Protein AF-A0A3A4VMF9-F1 (afdb_monomer)

Solvent-accessible surface area (backbone atoms only — not comparable to full-atom values): 8972 Å² total; per-residue (Å²): 130,86,68,52,71,72,56,53,55,52,49,49,56,29,52,46,47,30,47,54,26,40,49,52,53,24,45,44,24,46,32,52,63,66,31,69,65,57,22,49,53,34,52,49,52,45,46,60,68,70,74,70,63,97,66,63,66,72,80,64,53,82,77,72,85,88,84,86,91,86,62,53,89,70,52,74,71,56,27,55,55,48,44,55,50,48,53,54,30,51,50,48,22,40,52,25,29,51,52,52,25,59,52,24,71,38,80,78,32,71,88,45,64,36,64,55,33,50,50,52,39,55,52,46,59,53,52,52,52,53,52,47,50,56,57,72,46,84,81,73,74,77,78,74,80,78,78,81,79,79,80,83,76,130

Sequence (154 aa):
MDIPAKLLRIIDANLNRTGEGLRFLEEIARLGLDDADLTRKLKNLRHELLTGGGFSDRDLVAARDAGSDVGAEIEEETARELSGAVVANARRVQQSLRVLEELSKLPELSGWDATKFKRARFALYTIEKEILSGLTSPHHGHPAKKSLKIKSTG

Mean predicted aligned error: 9.93 Å

Foldseek 3Di:
DDDDPVLVVLLLVLLVLLLVLLVLLLCCCCAAQVPPVLNVLSVVLNCCSNVVQPDDCVVNVVPDDDDDDDHDYADLVNLVVVLVVLVVSLVSNLVSLVVVLVSCPDPNNVVDDSVSSVVSSVSSVVSSVVSNCSSNDDDPPDPDPDDPPDDDDD

Nearest PDB structures (foldseek):
  3hiu-assembly1_A  TM=5.791E-01  e=1.198E+00  Xanthomonas campestris pv. campestris
  6j4m-assembly1_H  TM=4.748E-01  e=2.528E+00  Glycine max

Structure (mmCIF, N/CA/C/O backbone):
data_AF-A0A3A4VMF9-F1
#
_entry.id   AF-A0A3A4VMF9-F1
#
loop_
_atom_site.group_PDB
_atom_site.id
_atom_site.type_symbol
_atom_site.label_atom_id
_atom_site.label_alt_id
_atom_site.label_comp_id
_atom_site.label_asym_id
_atom_site.label_entity_id
_atom_site.label_seq_id
_atom_site.pdbx_PDB_ins_code
_atom_site.Cartn_x
_atom_site.Cartn_y
_atom_site.Cartn_z
_atom_site.occupancy
_atom_site.B_iso_or_equiv
_atom_site.auth_seq_id
_atom_site.auth_comp_id
_atom_site.auth_asym_id
_atom_site.auth_atom_id
_atom_site.pdbx_PDB_model_num
ATOM 1 N N . MET A 1 1 ? 13.266 -2.120 -26.612 1.00 57.72 1 MET A N 1
ATOM 2 C CA . MET A 1 1 ? 14.106 -3.017 -25.795 1.00 57.72 1 MET A CA 1
ATOM 3 C C . MET A 1 1 ? 13.140 -3.983 -25.146 1.00 57.72 1 MET A C 1
ATOM 5 O O . MET A 1 1 ? 12.218 -3.505 -24.497 1.00 57.72 1 MET A O 1
ATOM 9 N N . ASP A 1 2 ? 13.272 -5.281 -25.400 1.00 78.44 2 ASP A N 1
ATOM 10 C CA . ASP A 1 2 ? 12.337 -6.261 -24.844 1.00 78.44 2 ASP A CA 1
ATOM 11 C C . ASP A 1 2 ? 12.694 -6.543 -23.385 1.00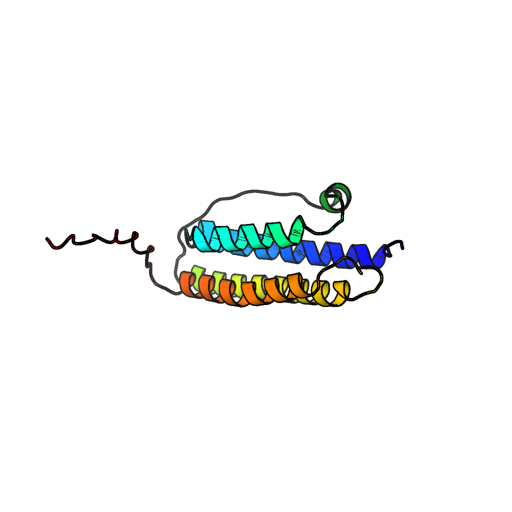 78.44 2 ASP A C 1
ATOM 13 O O . ASP A 1 2 ? 13.853 -6.792 -23.052 1.00 78.44 2 ASP A O 1
ATOM 17 N N . ILE A 1 3 ? 11.697 -6.482 -22.503 1.00 81.12 3 ILE A N 1
ATOM 18 C CA . ILE A 1 3 ? 11.881 -6.756 -21.078 1.00 81.12 3 ILE A CA 1
ATOM 19 C C . ILE A 1 3 ? 12.067 -8.274 -20.909 1.00 81.12 3 ILE A C 1
ATOM 21 O O . ILE A 1 3 ? 11.201 -9.040 -21.339 1.00 81.12 3 ILE A O 1
ATOM 25 N N . PRO A 1 4 ? 13.153 -8.753 -20.271 1.00 87.31 4 PRO A N 1
ATOM 26 C CA . PRO A 1 4 ? 13.394 -10.185 -20.128 1.00 87.31 4 PRO A CA 1
ATOM 27 C C . PRO A 1 4 ? 12.253 -10.909 -19.398 1.00 87.31 4 PRO A C 1
ATOM 29 O O . PRO A 1 4 ? 11.797 -10.463 -18.345 1.00 87.31 4 PRO A O 1
ATOM 32 N N . ALA A 1 5 ? 11.861 -12.097 -19.868 1.00 83.12 5 ALA A N 1
ATOM 33 C CA . ALA A 1 5 ? 10.768 -12.877 -19.268 1.00 83.12 5 ALA A CA 1
ATOM 34 C C . ALA A 1 5 ? 10.960 -13.165 -17.763 1.00 83.12 5 ALA A C 1
ATOM 36 O O . ALA A 1 5 ? 10.002 -13.186 -16.993 1.00 83.12 5 ALA A O 1
ATOM 37 N N . LYS A 1 6 ? 12.209 -13.350 -17.311 1.00 84.94 6 LYS A N 1
ATOM 38 C CA . LYS A 1 6 ? 12.523 -13.513 -15.879 1.00 84.94 6 LYS A CA 1
ATOM 39 C C . LYS A 1 6 ? 12.207 -12.250 -15.072 1.00 84.94 6 LYS A C 1
ATOM 41 O O . LYS A 1 6 ? 11.716 -12.370 -13.955 1.00 84.94 6 LYS A O 1
ATOM 46 N N . LEU A 1 7 ? 12.457 -11.068 -15.635 1.00 87.38 7 LEU A N 1
ATOM 47 C CA . LEU A 1 7 ? 12.152 -9.787 -15.002 1.00 87.38 7 LEU A CA 1
ATOM 48 C C . LEU A 1 7 ? 10.634 -9.566 -14.932 1.00 87.38 7 LEU A C 1
ATOM 50 O O . LEU A 1 7 ? 10.126 -9.236 -13.864 1.00 87.38 7 LEU A O 1
ATOM 54 N N . LEU A 1 8 ? 9.901 -9.873 -16.010 1.00 85.00 8 LEU A N 1
ATOM 55 C CA . LEU A 1 8 ? 8.431 -9.827 -16.028 1.00 85.00 8 LEU A CA 1
ATOM 56 C C . LEU A 1 8 ? 7.801 -10.704 -14.937 1.00 85.00 8 LEU A C 1
ATOM 58 O O . LEU A 1 8 ? 6.902 -10.255 -14.234 1.00 85.00 8 LEU A O 1
ATOM 62 N N . ARG A 1 9 ? 8.324 -11.918 -14.714 1.00 79.38 9 ARG A N 1
ATOM 63 C CA . ARG A 1 9 ? 7.846 -12.809 -13.637 1.00 79.38 9 ARG A CA 1
ATOM 64 C C . ARG A 1 9 ? 8.059 -12.234 -12.235 1.00 79.38 9 ARG A C 1
ATOM 66 O O . ARG A 1 9 ? 7.231 -12.454 -11.355 1.00 79.38 9 ARG A O 1
ATOM 73 N N . ILE A 1 10 ? 9.163 -11.520 -12.006 1.00 85.00 10 ILE A N 1
ATOM 74 C CA . ILE A 1 10 ? 9.414 -10.862 -10.715 1.00 85.00 10 ILE A CA 1
ATOM 75 C C . ILE A 1 10 ? 8.451 -9.683 -10.541 1.00 85.00 10 ILE A C 1
ATOM 77 O O . ILE A 1 10 ? 7.888 -9.514 -9.458 1.00 85.00 10 ILE A O 1
ATOM 81 N N . ILE A 1 11 ? 8.234 -8.888 -11.592 1.00 88.56 11 ILE A N 1
ATOM 82 C CA . ILE A 1 11 ? 7.287 -7.766 -11.571 1.00 88.56 11 ILE A CA 1
ATOM 83 C C . ILE A 1 11 ? 5.877 -8.271 -11.261 1.00 88.56 11 ILE A C 1
ATOM 85 O O . ILE A 1 11 ? 5.264 -7.775 -10.320 1.00 88.56 11 ILE A O 1
ATOM 89 N N . ASP A 1 12 ? 5.399 -9.293 -11.974 1.00 83.75 12 ASP A N 1
ATOM 90 C CA . ASP A 1 12 ? 4.063 -9.859 -11.767 1.00 83.75 12 ASP A CA 1
ATOM 91 C C . ASP A 1 12 ? 3.868 -10.381 -10.333 1.00 83.75 12 ASP A C 1
ATOM 93 O O . ASP A 1 12 ? 2.922 -9.982 -9.654 1.00 83.75 12 ASP A O 1
ATOM 97 N N . ALA A 1 13 ? 4.810 -11.176 -9.810 1.00 82.69 13 ALA A N 1
ATOM 98 C CA . ALA A 1 13 ? 4.748 -11.657 -8.426 1.00 82.69 13 ALA A CA 1
ATOM 99 C C . ALA A 1 13 ? 4.743 -10.497 -7.404 1.00 82.69 13 ALA A C 1
ATOM 101 O O . ALA A 1 13 ? 4.012 -10.527 -6.412 1.00 82.69 13 ALA A O 1
ATOM 102 N N . ASN A 1 14 ? 5.551 -9.468 -7.684 1.00 90.94 14 ASN A N 1
ATOM 103 C CA . ASN A 1 14 ? 5.564 -8.122 -7.097 1.00 90.94 14 ASN A CA 1
ATOM 104 C C . ASN A 1 14 ? 4.172 -7.483 -6.964 1.00 90.94 14 ASN A C 1
ATOM 106 O O . ASN A 1 14 ? 3.694 -7.127 -5.878 1.00 90.94 14 ASN A O 1
ATOM 110 N N . LEU A 1 15 ? 3.532 -7.314 -8.115 1.00 89.12 15 LEU A N 1
ATOM 111 C CA . LEU A 1 15 ? 2.232 -6.675 -8.244 1.00 89.12 15 LEU A CA 1
ATOM 112 C C . LEU A 1 15 ? 1.130 -7.535 -7.620 1.00 89.12 15 LEU A C 1
ATOM 114 O O . LEU A 1 15 ? 0.235 -6.973 -6.992 1.00 89.12 15 LEU A O 1
ATOM 118 N N . ASN A 1 16 ? 1.225 -8.872 -7.690 1.00 85.56 16 ASN A N 1
ATOM 119 C CA . ASN A 1 16 ? 0.268 -9.761 -7.027 1.00 85.56 16 ASN A CA 1
ATOM 120 C C . ASN A 1 16 ? 0.211 -9.526 -5.530 1.00 85.56 16 ASN A C 1
ATOM 122 O O . ASN A 1 16 ? -0.828 -9.178 -4.983 1.00 85.56 16 ASN A O 1
ATOM 126 N N . ARG A 1 17 ? 1.363 -9.682 -4.874 1.00 86.88 17 ARG A N 1
ATOM 127 C CA . ARG A 1 17 ? 1.471 -9.590 -3.417 1.00 86.88 17 ARG A CA 1
ATOM 128 C C . ARG A 1 17 ? 1.045 -8.213 -2.924 1.00 86.88 17 ARG A C 1
ATOM 130 O O . ARG A 1 17 ? 0.432 -8.092 -1.867 1.00 86.88 17 ARG A O 1
ATOM 137 N N . THR A 1 18 ? 1.351 -7.183 -3.715 1.00 90.31 18 THR A N 1
ATOM 138 C CA . THR A 1 18 ? 0.877 -5.815 -3.490 1.00 90.31 18 THR A CA 1
ATOM 139 C C . THR A 1 18 ? -0.651 -5.753 -3.550 1.00 90.31 18 THR A C 1
ATOM 141 O O . THR A 1 18 ? -1.274 -5.248 -2.621 1.00 90.31 18 THR A O 1
ATOM 144 N N . GLY A 1 19 ? -1.260 -6.295 -4.606 1.00 87.31 19 GLY A N 1
ATOM 145 C CA . GLY A 1 19 ? -2.710 -6.315 -4.791 1.00 87.31 19 GLY A CA 1
ATOM 146 C C . GLY A 1 19 ? -3.457 -7.101 -3.714 1.00 87.31 19 GLY A C 1
ATOM 147 O O . GLY A 1 19 ? -4.389 -6.562 -3.123 1.00 87.31 19 GLY A O 1
ATOM 148 N N . GLU A 1 20 ? -3.026 -8.328 -3.423 1.00 87.06 20 GLU A N 1
ATOM 149 C CA . GLU A 1 20 ? -3.619 -9.200 -2.399 1.00 87.06 20 GLU A CA 1
ATOM 150 C C . GLU A 1 20 ? -3.539 -8.568 -1.007 1.00 87.06 20 GLU A C 1
ATOM 152 O O . GLU A 1 20 ? -4.544 -8.477 -0.303 1.00 87.06 20 GLU A O 1
ATOM 157 N N . GLY A 1 21 ? -2.364 -8.060 -0.620 1.00 89.00 21 GLY A N 1
ATOM 158 C CA . GLY A 1 21 ? -2.198 -7.435 0.687 1.00 89.00 21 GLY A CA 1
ATOM 159 C C . GLY A 1 21 ? -2.998 -6.137 0.825 1.00 89.00 21 GLY A C 1
ATOM 160 O O . GLY A 1 21 ? -3.620 -5.918 1.862 1.00 89.00 21 GLY A O 1
ATOM 161 N N . LEU A 1 22 ? -3.060 -5.299 -0.219 1.00 92.62 22 LEU A N 1
ATOM 162 C CA . LEU A 1 22 ? -3.914 -4.104 -0.209 1.00 92.62 22 LEU A CA 1
ATOM 163 C C . LEU A 1 22 ? -5.402 -4.459 -0.188 1.00 92.62 22 LEU A C 1
ATOM 165 O O . LEU A 1 22 ? -6.168 -3.772 0.481 1.00 92.62 22 LEU A O 1
ATOM 169 N N . ARG A 1 23 ? -5.819 -5.524 -0.886 1.00 90.19 23 ARG A N 1
ATOM 170 C CA . ARG A 1 23 ? -7.201 -6.018 -0.840 1.00 90.19 23 ARG A CA 1
ATOM 171 C C . ARG A 1 23 ? -7.562 -6.481 0.566 1.00 90.19 23 ARG A C 1
ATOM 173 O O . ARG A 1 23 ? -8.598 -6.065 1.058 1.00 90.19 23 ARG A O 1
ATOM 180 N N . PHE A 1 24 ? -6.702 -7.251 1.230 1.00 91.56 24 PHE A N 1
ATOM 181 C CA . PHE A 1 24 ? -6.924 -7.652 2.621 1.00 91.56 24 PHE A CA 1
ATOM 182 C C . PHE A 1 24 ? -7.120 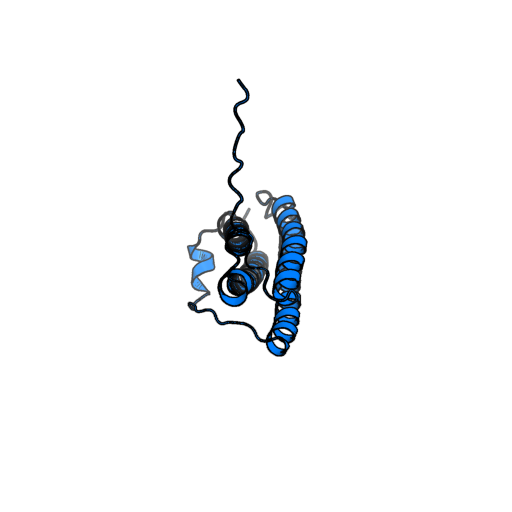-6.438 3.540 1.00 91.56 24 PHE A C 1
ATOM 184 O O . PHE A 1 24 ? -8.100 -6.372 4.274 1.00 91.56 24 PHE A O 1
ATOM 191 N N . LEU A 1 25 ? -6.220 -5.450 3.471 1.00 93.25 25 LEU A N 1
ATOM 192 C CA . LEU A 1 25 ? -6.322 -4.240 4.295 1.00 93.25 25 LEU A CA 1
ATOM 193 C C . LEU A 1 25 ? -7.598 -3.440 3.992 1.00 93.25 25 LEU A C 1
ATOM 195 O O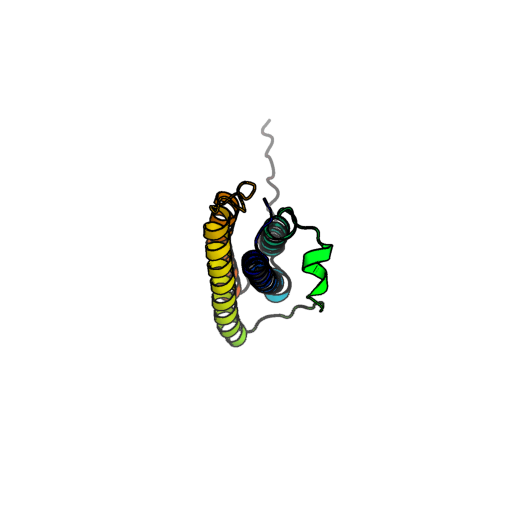 . LEU A 1 25 ? -8.202 -2.889 4.908 1.00 93.25 25 LEU A O 1
ATOM 199 N N . GLU A 1 26 ? -8.009 -3.375 2.722 1.00 93.31 26 GLU A N 1
ATOM 200 C CA . GLU A 1 26 ? -9.255 -2.719 2.306 1.00 93.31 26 GLU A CA 1
ATOM 201 C C . GLU A 1 26 ? -10.476 -3.406 2.903 1.00 93.31 26 GLU A C 1
ATOM 203 O O . GLU A 1 26 ? -11.391 -2.720 3.341 1.00 93.31 26 GLU A O 1
ATOM 208 N N . GLU A 1 27 ? -10.485 -4.737 2.962 1.00 88.25 27 GLU A N 1
ATOM 209 C CA . GLU A 1 27 ? -11.574 -5.473 3.596 1.00 88.25 27 GLU A CA 1
ATOM 210 C C . GLU A 1 27 ? -11.587 -5.230 5.107 1.00 88.25 27 GLU A C 1
ATOM 212 O O . GLU A 1 27 ? -12.644 -4.930 5.639 1.00 88.25 27 GLU A O 1
ATOM 217 N N . ILE A 1 28 ? -10.443 -5.210 5.802 1.00 90.56 28 ILE A N 1
ATOM 218 C CA . ILE A 1 28 ? -10.425 -4.822 7.227 1.00 90.56 28 ILE A CA 1
ATOM 219 C C . ILE A 1 28 ? -11.008 -3.417 7.428 1.00 90.56 28 ILE A C 1
ATOM 221 O O . ILE A 1 28 ? -11.841 -3.221 8.309 1.00 90.56 28 ILE A O 1
ATOM 225 N N . ALA A 1 29 ? -10.632 -2.452 6.587 1.00 90.44 29 ALA A N 1
ATOM 226 C CA . ALA A 1 29 ? -11.177 -1.099 6.657 1.00 90.44 29 ALA A CA 1
ATOM 227 C C . ALA A 1 29 ? -12.687 -1.047 6.368 1.00 90.44 29 ALA A C 1
ATOM 229 O O . ALA A 1 29 ? -13.425 -0.391 7.095 1.00 90.44 29 ALA A O 1
ATOM 230 N N . ARG A 1 30 ? -13.147 -1.737 5.321 1.00 88.00 30 ARG A N 1
ATOM 231 C CA . ARG A 1 30 ? -14.536 -1.684 4.845 1.00 88.00 30 ARG A CA 1
ATOM 232 C C . ARG A 1 30 ? -15.489 -2.461 5.735 1.00 88.00 30 ARG A C 1
ATOM 234 O O . ARG A 1 30 ? -16.594 -2.017 5.996 1.00 88.00 30 ARG A O 1
ATOM 241 N N . LEU A 1 31 ? -15.071 -3.656 6.111 1.00 85.44 31 LEU A N 1
ATOM 242 C CA . LEU A 1 31 ? -15.925 -4.692 6.664 1.00 85.44 31 LEU A CA 1
ATOM 243 C C . LEU A 1 31 ? -15.694 -4.903 8.154 1.00 85.44 31 LEU A C 1
ATOM 245 O O . LEU A 1 31 ? -16.626 -5.269 8.857 1.00 85.44 31 LEU A O 1
ATOM 249 N N . GLY A 1 32 ? -14.459 -4.695 8.612 1.00 82.69 32 GLY A N 1
ATOM 250 C CA . GLY A 1 32 ? -14.109 -4.790 10.025 1.00 82.69 32 GLY A CA 1
ATOM 251 C C . GLY A 1 32 ? -14.303 -3.478 10.782 1.00 82.69 32 GLY A C 1
ATOM 252 O O . GLY A 1 32 ? -14.732 -3.486 11.929 1.00 82.69 32 GLY A O 1
ATOM 253 N N . LEU A 1 33 ? -13.977 -2.349 10.147 1.00 85.38 33 LEU A N 1
ATOM 254 C CA . LEU A 1 33 ? -13.994 -1.028 10.786 1.00 85.38 33 LEU A CA 1
ATOM 255 C C . LEU A 1 33 ? -15.128 -0.110 10.310 1.00 85.38 33 LEU A C 1
ATOM 257 O O . LEU A 1 33 ? -15.325 0.943 10.910 1.00 85.38 33 LEU A O 1
ATOM 261 N N . ASP A 1 34 ? -15.826 -0.470 9.228 1.00 85.25 34 ASP A N 1
ATOM 262 C CA . ASP A 1 34 ? -16.794 0.397 8.532 1.00 85.25 34 ASP A CA 1
ATOM 263 C C . ASP A 1 34 ? -16.237 1.813 8.237 1.00 85.25 34 ASP A C 1
ATOM 265 O O . ASP A 1 34 ? -16.928 2.833 8.278 1.00 85.25 34 ASP A O 1
ATOM 269 N N . ASP A 1 35 ? -14.932 1.900 7.948 1.00 87.94 35 ASP A N 1
ATOM 270 C CA . ASP A 1 35 ? -14.235 3.156 7.680 1.00 87.94 35 ASP A CA 1
ATOM 271 C C . ASP A 1 35 ? -14.175 3.419 6.168 1.00 87.94 35 ASP A C 1
ATOM 273 O O . ASP A 1 35 ? -13.302 2.943 5.425 1.00 87.94 35 ASP A O 1
ATOM 277 N N . ALA A 1 36 ? -15.133 4.217 5.696 1.00 88.75 36 ALA A N 1
ATOM 278 C CA . ALA A 1 36 ? -15.259 4.592 4.290 1.00 88.75 36 ALA A CA 1
ATOM 279 C C . ALA A 1 36 ? -14.061 5.407 3.757 1.00 88.75 36 ALA A C 1
ATOM 281 O O . ALA A 1 36 ? -13.778 5.385 2.551 1.00 88.75 36 ALA A O 1
ATOM 282 N N . ASP A 1 37 ? -13.348 6.132 4.622 1.00 92.06 37 ASP A N 1
ATOM 283 C CA . ASP A 1 37 ? -12.199 6.943 4.230 1.00 92.06 37 ASP A CA 1
ATOM 284 C C . ASP A 1 37 ? -10.960 6.071 4.024 1.00 92.06 37 ASP A C 1
ATOM 286 O O . ASP A 1 37 ? -10.312 6.173 2.975 1.00 92.06 37 ASP A O 1
ATOM 290 N N . LEU A 1 38 ? -10.677 5.158 4.954 1.00 89.81 38 LEU A N 1
ATOM 291 C CA . LEU A 1 38 ? -9.628 4.146 4.816 1.00 89.81 38 LEU A CA 1
ATOM 292 C C . LEU A 1 38 ? -9.869 3.237 3.613 1.00 89.81 38 LEU A C 1
ATOM 294 O O . LEU A 1 38 ? -8.964 3.034 2.798 1.00 89.81 38 LEU A O 1
ATOM 298 N N . THR A 1 39 ? -11.106 2.767 3.449 1.00 90.12 39 THR A N 1
ATOM 299 C CA . THR A 1 39 ? -11.516 1.950 2.299 1.00 90.12 39 THR A CA 1
ATOM 300 C C . THR A 1 39 ? -11.181 2.652 0.984 1.00 90.12 39 THR A C 1
ATOM 302 O O . THR A 1 39 ? -10.579 2.070 0.080 1.00 90.12 39 THR A O 1
ATOM 305 N N . ARG A 1 40 ? -11.512 3.945 0.876 1.00 92.69 40 ARG A N 1
ATOM 306 C CA . ARG A 1 40 ? -11.230 4.743 -0.321 1.00 92.69 40 ARG A CA 1
ATOM 307 C C . ARG A 1 40 ? -9.731 4.957 -0.540 1.00 92.69 40 ARG A C 1
ATOM 309 O O . ARG A 1 40 ? -9.282 4.834 -1.679 1.00 92.69 40 ARG A O 1
ATOM 316 N N . LYS A 1 41 ? -8.952 5.253 0.510 1.00 93.38 41 LYS A N 1
ATOM 317 C CA . LYS A 1 41 ? -7.484 5.393 0.417 1.00 93.38 41 LYS A CA 1
ATOM 318 C C . LYS A 1 41 ? -6.847 4.116 -0.141 1.00 93.38 41 LYS A C 1
ATOM 320 O O . LYS A 1 41 ? -6.046 4.192 -1.071 1.00 93.38 41 LYS A O 1
ATOM 325 N N . LEU A 1 42 ? -7.239 2.954 0.382 1.00 92.62 42 LEU A N 1
ATOM 326 C CA . LEU A 1 42 ? -6.716 1.647 -0.029 1.00 92.62 42 LEU A CA 1
ATOM 327 C C . LEU A 1 42 ? -7.125 1.275 -1.454 1.00 92.62 42 LEU A C 1
ATOM 329 O O . LEU A 1 42 ? -6.269 0.881 -2.250 1.00 92.62 42 LEU A O 1
ATOM 333 N N . LYS A 1 43 ? -8.394 1.493 -1.814 1.00 89.12 43 LYS A N 1
ATOM 334 C CA . LYS A 1 43 ? -8.887 1.277 -3.178 1.00 89.12 43 LYS A CA 1
ATOM 335 C C . LYS A 1 43 ? -8.133 2.133 -4.195 1.00 89.12 43 LYS A C 1
ATOM 337 O O . LYS A 1 43 ? -7.724 1.625 -5.239 1.00 89.12 43 LYS A O 1
ATOM 342 N N . ASN A 1 44 ? -7.926 3.414 -3.886 1.00 91.12 44 ASN A N 1
ATOM 343 C CA . ASN A 1 44 ? -7.189 4.335 -4.750 1.00 91.12 44 ASN A CA 1
ATOM 344 C C . ASN A 1 44 ? -5.725 3.913 -4.894 1.00 91.12 44 ASN A C 1
ATOM 346 O O . ASN A 1 44 ? -5.221 3.868 -6.012 1.00 91.12 44 ASN A O 1
ATOM 350 N N . LEU A 1 45 ? -5.074 3.542 -3.787 1.00 90.81 45 LEU A N 1
ATOM 351 C CA . LEU A 1 45 ? -3.695 3.060 -3.799 1.00 90.81 45 LEU A CA 1
ATOM 352 C C . LEU A 1 45 ? -3.553 1.785 -4.643 1.00 90.81 45 LEU A C 1
ATOM 354 O O . LEU A 1 45 ? -2.637 1.683 -5.458 1.00 90.81 45 LEU A O 1
ATOM 358 N N . ARG A 1 46 ? -4.484 0.830 -4.501 1.00 89.31 46 ARG A N 1
ATOM 359 C CA . ARG A 1 46 ? -4.514 -0.388 -5.322 1.00 89.31 46 ARG A CA 1
ATOM 360 C C . ARG A 1 46 ? -4.694 -0.056 -6.800 1.00 89.31 46 ARG A C 1
ATOM 362 O O . ARG A 1 46 ? -3.968 -0.601 -7.624 1.00 89.31 46 ARG A O 1
ATOM 369 N N . HIS A 1 47 ? -5.637 0.823 -7.137 1.00 85.88 47 HIS A N 1
ATOM 370 C CA . HIS A 1 47 ? -5.862 1.225 -8.523 1.00 85.88 47 HIS A CA 1
ATOM 371 C C . HIS A 1 47 ? -4.608 1.882 -9.108 1.00 85.88 47 HIS A C 1
ATOM 373 O O . HIS A 1 47 ? -4.075 1.393 -10.095 1.00 85.88 47 HIS A O 1
ATOM 379 N N . GLU A 1 48 ? -4.058 2.900 -8.440 1.00 87.25 48 GLU A N 1
ATOM 380 C CA . GLU A 1 48 ? -2.845 3.597 -8.878 1.00 87.25 48 GLU A CA 1
ATOM 381 C C . GLU A 1 48 ? -1.697 2.621 -9.178 1.00 87.25 48 GLU A C 1
ATOM 383 O O . GLU A 1 48 ? -1.022 2.752 -10.202 1.00 87.25 48 GLU A O 1
ATOM 388 N N . LEU A 1 49 ? -1.472 1.632 -8.310 1.00 85.81 49 LEU A N 1
ATOM 389 C CA . LEU A 1 49 ? -0.371 0.679 -8.441 1.00 85.81 49 LEU A CA 1
ATOM 390 C C . LEU A 1 49 ? -0.593 -0.384 -9.519 1.00 85.81 49 LEU A C 1
ATOM 392 O O . LEU A 1 49 ? 0.381 -0.776 -10.159 1.00 85.81 49 LEU A O 1
ATOM 396 N N . LEU A 1 50 ? -1.830 -0.847 -9.712 1.00 80.44 50 LEU A N 1
ATOM 397 C CA . LEU A 1 50 ? -2.117 -2.004 -10.562 1.00 80.44 50 LEU A CA 1
ATOM 398 C C . LEU A 1 50 ? -2.578 -1.645 -11.980 1.00 80.44 50 LEU A C 1
ATOM 400 O O . LEU A 1 50 ? -2.340 -2.437 -12.880 1.00 80.44 50 LEU A O 1
ATOM 404 N N . THR A 1 51 ? -3.177 -0.472 -12.217 1.00 68.56 51 THR A N 1
ATOM 405 C CA . THR A 1 51 ? -3.687 -0.096 -13.556 1.00 68.56 51 THR A CA 1
ATOM 406 C C . THR A 1 51 ? -2.779 0.868 -14.325 1.00 68.56 51 THR A C 1
ATOM 408 O O . THR A 1 51 ? -2.942 1.052 -15.527 1.00 68.56 51 THR A O 1
ATOM 411 N N . GLY A 1 52 ? -1.791 1.486 -13.669 1.00 56.50 52 GLY A N 1
ATOM 412 C CA . GLY A 1 52 ? -0.958 2.541 -14.268 1.00 56.50 52 GLY A CA 1
ATOM 413 C C . GLY A 1 52 ? 0.377 2.090 -14.872 1.00 56.50 52 GLY A C 1
ATOM 414 O O . GLY A 1 52 ? 1.265 2.926 -15.012 1.00 56.50 52 GLY A O 1
ATOM 415 N N . GLY A 1 53 ? 0.583 0.796 -15.125 1.00 52.28 53 GLY A N 1
ATOM 416 C CA . GLY A 1 53 ? 1.910 0.227 -15.379 1.00 52.28 53 GLY A CA 1
ATOM 417 C C . GLY A 1 53 ? 2.079 -0.463 -16.725 1.00 52.28 53 GLY A C 1
ATOM 418 O O . GLY A 1 53 ? 2.487 -1.608 -16.699 1.00 52.28 53 GLY A O 1
ATOM 419 N N . GLY A 1 54 ? 1.789 0.189 -17.860 1.00 49.59 54 GLY A N 1
ATOM 420 C CA . GLY A 1 54 ? 2.295 -0.128 -19.219 1.00 49.59 54 GLY A CA 1
ATOM 421 C C . GLY A 1 54 ? 2.099 -1.538 -19.815 1.00 49.59 54 GLY A C 1
ATOM 422 O O . GLY A 1 54 ? 2.348 -1.724 -21.002 1.00 49.59 54 GLY A O 1
ATOM 423 N N . PHE A 1 55 ? 1.661 -2.516 -19.033 1.00 52.97 55 PHE A N 1
ATOM 424 C CA . PHE A 1 55 ? 1.386 -3.885 -19.430 1.00 52.97 55 PHE A CA 1
ATOM 425 C C . PHE A 1 55 ? -0.114 -4.039 -19.624 1.00 52.97 55 PHE A C 1
ATOM 427 O O . PHE A 1 55 ? -0.910 -3.484 -18.866 1.00 52.97 55 PHE A O 1
ATOM 434 N N . SER A 1 56 ? -0.498 -4.759 -20.676 1.00 49.66 56 SER A N 1
ATOM 435 C CA . SER A 1 56 ? -1.905 -5.004 -20.951 1.00 49.66 56 SER A CA 1
ATOM 436 C C . SER A 1 56 ? -2.482 -5.899 -19.853 1.00 49.66 56 SER A C 1
ATOM 438 O O . SER A 1 56 ? -1.858 -6.893 -19.478 1.00 49.66 56 SER A O 1
ATOM 440 N N . ASP A 1 57 ? -3.686 -5.581 -19.364 1.00 54.06 57 ASP A N 1
ATOM 441 C CA . ASP A 1 57 ? -4.413 -6.433 -18.411 1.00 54.06 57 ASP A CA 1
ATOM 442 C C . ASP A 1 57 ? -4.452 -7.896 -18.890 1.00 54.06 57 ASP A C 1
ATOM 444 O O . ASP A 1 57 ? -4.394 -8.811 -18.082 1.00 54.06 57 ASP A O 1
ATOM 448 N N . ARG A 1 58 ? -4.440 -8.147 -20.208 1.00 52.50 58 ARG A N 1
ATOM 449 C CA . ARG A 1 58 ? -4.407 -9.497 -20.794 1.00 52.50 58 ARG A CA 1
ATOM 450 C C . ARG A 1 58 ? -3.221 -10.360 -20.351 1.00 52.50 58 ARG A C 1
ATOM 452 O O . ARG A 1 58 ? -3.433 -11.549 -20.127 1.00 52.50 58 ARG A O 1
ATOM 459 N N . ASP A 1 59 ? -2.019 -9.801 -20.219 1.00 51.59 59 ASP A N 1
ATOM 460 C CA . ASP A 1 59 ? -0.815 -10.582 -19.883 1.00 51.59 59 ASP A CA 1
ATOM 461 C C . ASP A 1 59 ? -0.760 -10.953 -18.390 1.00 51.59 59 ASP A C 1
ATOM 463 O O . ASP A 1 59 ? -0.138 -11.945 -18.012 1.00 51.59 59 ASP A O 1
ATOM 467 N N . LEU A 1 60 ? -1.443 -10.176 -17.541 1.00 51.94 60 LEU A N 1
ATOM 468 C CA . LEU A 1 60 ? -1.473 -10.336 -16.081 1.00 51.94 60 LEU A CA 1
ATOM 469 C C . LEU A 1 60 ? -2.739 -11.066 -15.589 1.00 51.94 60 LEU A C 1
ATOM 471 O O . LEU A 1 60 ? -2.708 -11.760 -14.573 1.00 51.94 60 LEU A O 1
ATOM 475 N N . VAL A 1 61 ? -3.852 -10.948 -16.321 1.00 50.03 61 VAL A N 1
ATOM 476 C CA . VAL A 1 61 ? -5.160 -11.551 -15.995 1.00 50.03 61 VAL A CA 1
ATOM 477 C C . VAL A 1 61 ? -5.194 -13.062 -16.232 1.00 50.03 61 VAL A C 1
ATOM 479 O O . VAL A 1 61 ? -5.954 -13.755 -15.563 1.00 50.03 61 VAL A O 1
ATOM 482 N N . ALA A 1 62 ? -4.334 -13.616 -17.093 1.00 46.94 62 ALA A N 1
ATOM 483 C CA . ALA A 1 62 ? -4.263 -15.063 -17.335 1.00 46.94 62 ALA A CA 1
ATOM 484 C C . ALA A 1 62 ? -3.904 -15.910 -16.087 1.00 46.94 62 ALA A C 1
ATOM 486 O O . ALA A 1 62 ? -3.903 -17.136 -16.166 1.00 46.94 62 ALA A O 1
ATOM 487 N N . ALA A 1 63 ? -3.592 -15.283 -14.946 1.00 36.81 63 ALA A N 1
ATOM 488 C CA . ALA A 1 63 ? -3.025 -15.938 -13.772 1.00 36.81 63 ALA A CA 1
ATOM 489 C C . ALA A 1 63 ? -3.876 -15.896 -12.485 1.00 36.81 63 ALA A C 1
ATOM 491 O O . ALA A 1 63 ? -3.387 -16.394 -11.470 1.00 36.81 63 ALA A O 1
ATOM 492 N N . ARG A 1 64 ? -5.084 -15.303 -12.441 1.00 46.09 64 ARG A N 1
ATOM 493 C CA . ARG A 1 64 ? -5.798 -15.117 -11.150 1.00 46.09 64 ARG A CA 1
ATOM 494 C C . ARG A 1 64 ? -7.306 -15.309 -11.205 1.00 46.09 64 ARG A C 1
ATOM 496 O O . ARG A 1 64 ? -7.952 -14.842 -12.136 1.00 46.09 64 ARG A O 1
ATOM 503 N N . ASP A 1 65 ? -7.833 -15.918 -10.139 1.00 37.66 65 ASP A N 1
ATOM 504 C CA . ASP A 1 65 ? -9.266 -16.030 -9.855 1.00 37.66 65 ASP A CA 1
ATOM 505 C C . ASP A 1 65 ? -9.594 -15.901 -8.345 1.00 37.66 65 ASP A C 1
ATOM 507 O O . ASP A 1 65 ? -8.731 -16.148 -7.499 1.00 37.66 65 ASP A O 1
ATOM 511 N N . ALA A 1 66 ? -10.872 -15.580 -8.077 1.00 38.09 66 ALA A N 1
ATOM 512 C CA . ALA A 1 66 ? -11.637 -15.449 -6.818 1.00 38.09 66 ALA A CA 1
ATOM 513 C C . ALA A 1 66 ? -11.432 -14.163 -5.975 1.00 38.09 66 ALA A C 1
ATOM 515 O O . ALA A 1 66 ? -10.322 -13.666 -5.826 1.00 38.09 66 ALA A O 1
ATOM 516 N N . GLY A 1 67 ? -12.437 -13.542 -5.336 1.00 35.31 67 GLY A N 1
ATOM 517 C CA . GLY A 1 67 ? -13.863 -13.841 -5.097 1.00 35.31 67 GLY A CA 1
ATOM 518 C C . GLY A 1 67 ? -14.321 -13.115 -3.802 1.00 35.31 67 GLY A C 1
ATOM 519 O O . GLY A 1 67 ? -13.540 -13.013 -2.865 1.00 35.31 67 GLY A O 1
ATOM 520 N N . SER A 1 68 ? -15.530 -12.541 -3.786 1.00 34.91 68 SER A N 1
ATOM 521 C CA . SER A 1 68 ? -16.136 -11.514 -2.885 1.00 34.91 68 SER A CA 1
ATOM 522 C C . SER A 1 68 ? -16.522 -11.931 -1.437 1.00 34.91 68 SER A C 1
ATOM 524 O O . SER A 1 68 ? -16.969 -13.055 -1.259 1.00 34.91 68 SER A O 1
ATOM 526 N N . ASP A 1 69 ? -16.300 -11.061 -0.424 1.00 39.25 69 ASP A N 1
ATOM 527 C CA . ASP A 1 69 ? -17.250 -10.234 0.410 1.00 39.25 69 ASP A CA 1
ATOM 528 C C . ASP A 1 69 ? -17.971 -10.997 1.571 1.00 39.25 69 ASP A C 1
ATOM 530 O O . ASP A 1 69 ? -18.440 -12.105 1.343 1.00 39.25 69 ASP A O 1
ATOM 534 N N . VAL A 1 70 ? -17.957 -10.583 2.860 1.00 36.41 70 VAL A N 1
ATOM 535 C CA . VAL A 1 70 ? -18.890 -9.697 3.632 1.00 36.41 70 VAL A CA 1
ATOM 536 C C . VAL A 1 70 ? -18.327 -9.491 5.064 1.00 36.41 70 VAL A C 1
ATOM 538 O O . VAL A 1 70 ? -17.586 -10.338 5.557 1.00 36.41 70 VAL A O 1
ATOM 541 N N . GLY A 1 71 ? -18.646 -8.367 5.725 1.00 42.34 71 GLY A N 1
ATOM 542 C CA . GLY A 1 71 ? -18.070 -7.921 7.007 1.00 42.34 71 GLY A CA 1
ATOM 543 C C . GLY A 1 71 ? -18.842 -8.227 8.276 1.00 42.34 71 GLY A C 1
ATOM 544 O O . GLY A 1 71 ? -20.055 -8.409 8.234 1.00 42.34 71 GLY A O 1
ATOM 545 N N . ALA A 1 72 ? -18.113 -8.266 9.393 1.00 46.12 72 ALA A N 1
ATOM 546 C CA . ALA A 1 72 ? -18.589 -8.661 10.715 1.00 46.12 72 ALA A CA 1
ATOM 547 C C . ALA A 1 72 ? -18.033 -7.728 11.806 1.00 46.12 72 ALA A C 1
ATOM 549 O O . ALA A 1 72 ? -16.930 -7.198 11.667 1.00 46.12 72 ALA A O 1
ATOM 550 N N . GLU A 1 73 ? -18.786 -7.572 12.899 1.00 57.03 73 GLU A N 1
ATOM 551 C CA . GLU A 1 73 ? -18.325 -6.905 14.124 1.00 57.03 73 GLU A CA 1
ATOM 552 C C . GLU A 1 73 ? -17.141 -7.668 14.749 1.00 57.03 73 GLU A C 1
ATOM 554 O O . GLU A 1 73 ? -17.111 -8.900 14.740 1.00 57.03 73 GLU A O 1
ATOM 559 N N . ILE A 1 74 ? -16.148 -6.936 15.269 1.00 66.00 74 ILE A N 1
ATOM 560 C CA . ILE A 1 74 ? -14.876 -7.495 15.752 1.00 66.00 74 ILE A CA 1
ATOM 561 C C . ILE A 1 74 ? -14.833 -7.469 17.287 1.00 66.00 74 ILE A C 1
ATOM 563 O O . ILE A 1 74 ? -14.846 -6.402 17.898 1.00 66.00 74 ILE A O 1
ATOM 567 N N . GLU A 1 75 ? -14.708 -8.641 17.910 1.00 77.81 75 GLU A N 1
ATOM 568 C CA . GLU A 1 75 ? -14.467 -8.796 19.354 1.00 77.81 75 GLU A CA 1
ATOM 569 C C . GLU A 1 75 ? -13.000 -8.492 19.736 1.00 77.81 75 GLU A C 1
ATOM 571 O O . GLU A 1 75 ? -12.108 -8.539 18.892 1.00 77.81 75 GLU A O 1
ATOM 576 N N . GLU A 1 76 ? -12.699 -8.211 21.013 1.00 73.06 76 GLU A N 1
ATOM 577 C CA . GLU A 1 76 ? -11.352 -7.773 21.444 1.00 73.06 76 GLU A CA 1
ATOM 578 C C . GLU A 1 76 ? -10.240 -8.807 21.161 1.00 73.06 76 GLU A C 1
ATOM 580 O O . GLU A 1 76 ? -9.137 -8.444 20.740 1.00 73.06 76 GLU A O 1
ATOM 585 N N . GLU A 1 77 ? -10.511 -10.099 21.364 1.00 75.44 77 GLU A N 1
ATOM 586 C CA . GLU A 1 77 ? -9.554 -11.173 21.059 1.00 75.44 77 GLU A CA 1
ATOM 587 C C . GLU A 1 77 ? -9.297 -11.262 19.547 1.00 75.44 77 GLU A C 1
ATOM 589 O O . GLU A 1 77 ? -8.144 -11.233 19.104 1.00 75.44 77 GLU A O 1
ATOM 594 N N . THR A 1 78 ? -10.365 -11.211 18.745 1.00 79.25 78 THR A N 1
ATOM 595 C CA . THR A 1 78 ? -10.296 -11.139 17.281 1.00 79.25 78 THR A CA 1
ATOM 596 C C . THR A 1 78 ? -9.547 -9.890 16.809 1.00 79.25 78 THR A C 1
ATOM 598 O O . THR A 1 78 ? -8.748 -9.964 15.877 1.00 79.25 78 THR A O 1
ATOM 601 N N . ALA A 1 79 ? -9.716 -8.741 17.468 1.00 76.12 79 ALA A N 1
ATOM 602 C CA . ALA A 1 79 ? -9.010 -7.507 17.130 1.00 76.12 79 ALA A CA 1
ATOM 603 C C . ALA A 1 79 ? -7.487 -7.635 17.299 1.00 76.12 79 ALA A C 1
ATOM 605 O O . ALA A 1 79 ? -6.723 -7.094 16.489 1.00 76.12 79 ALA A O 1
ATOM 606 N N . ARG A 1 80 ? -7.018 -8.374 18.315 1.00 78.00 80 ARG A N 1
ATOM 607 C CA . ARG A 1 80 ? -5.581 -8.642 18.518 1.00 78.00 80 ARG A CA 1
ATOM 608 C C . ARG A 1 80 ? -5.014 -9.538 17.422 1.00 78.00 80 ARG A C 1
ATOM 610 O O . ARG A 1 80 ? -3.949 -9.232 16.879 1.00 78.00 80 ARG A O 1
ATOM 617 N N . GLU A 1 81 ? -5.727 -10.597 17.053 1.00 82.81 81 GLU A N 1
ATOM 618 C CA . GLU A 1 81 ? -5.326 -11.485 15.955 1.00 82.81 81 GLU A CA 1
ATOM 619 C C . GLU A 1 81 ? -5.314 -10.751 14.608 1.00 82.81 81 GLU A C 1
ATOM 621 O O . GLU A 1 81 ? -4.330 -10.809 13.860 1.00 82.81 81 GLU A O 1
ATOM 626 N N . LEU A 1 82 ? -6.365 -9.972 14.333 1.00 87.56 82 LEU A N 1
ATOM 627 C CA . LEU A 1 82 ? -6.469 -9.143 13.136 1.00 87.56 82 LEU A CA 1
ATOM 628 C C . LEU A 1 82 ? -5.372 -8.083 13.079 1.00 87.56 82 LEU A C 1
ATOM 630 O O . LEU A 1 82 ? -4.829 -7.844 12.004 1.00 87.56 82 LEU A O 1
ATOM 634 N N . SER A 1 83 ? -4.969 -7.502 14.210 1.00 88.06 83 SER A N 1
ATOM 635 C CA . SER A 1 83 ? -3.836 -6.570 14.259 1.00 88.06 83 SER A CA 1
ATOM 636 C C . SER A 1 83 ? -2.538 -7.235 13.788 1.00 88.06 83 SER A C 1
ATOM 638 O O . SER A 1 83 ? -1.803 -6.667 12.976 1.00 88.06 83 SER A O 1
ATOM 640 N N . GLY A 1 84 ? -2.277 -8.474 14.219 1.00 85.50 84 GLY A N 1
ATOM 641 C CA . GLY A 1 84 ? -1.147 -9.266 13.728 1.00 85.50 84 GLY A CA 1
ATOM 642 C C . GLY A 1 84 ? -1.226 -9.528 12.219 1.00 85.50 84 GLY A C 1
ATOM 643 O O . GLY A 1 84 ? -0.240 -9.342 11.497 1.00 85.50 84 GLY A O 1
ATOM 644 N N . ALA A 1 85 ? -2.412 -9.889 11.721 1.00 89.56 85 ALA A N 1
ATOM 645 C CA . ALA A 1 85 ? -2.653 -10.111 10.297 1.00 89.56 85 ALA A CA 1
ATOM 646 C C . ALA A 1 85 ? -2.498 -8.825 9.461 1.00 89.56 85 ALA A C 1
ATOM 648 O O . ALA A 1 85 ? -1.920 -8.868 8.372 1.00 89.56 85 ALA A O 1
ATOM 649 N N . VAL A 1 86 ? -2.950 -7.675 9.969 1.00 92.62 86 VAL A N 1
ATOM 650 C CA . VAL A 1 86 ? -2.774 -6.350 9.353 1.00 92.62 86 VAL A CA 1
ATOM 651 C C . VAL A 1 86 ? -1.293 -6.024 9.215 1.00 92.62 86 VAL A C 1
ATOM 653 O O . VAL A 1 86 ? -0.845 -5.736 8.105 1.00 92.62 86 VAL A O 1
ATOM 656 N N . VAL A 1 87 ? -0.509 -6.157 10.290 1.00 90.44 87 VAL A N 1
ATOM 657 C CA . VAL A 1 87 ? 0.943 -5.905 10.260 1.00 90.44 87 VAL A CA 1
ATOM 658 C C . VAL A 1 87 ? 1.640 -6.833 9.263 1.00 90.44 87 VAL A C 1
ATOM 660 O O . VAL A 1 87 ? 2.467 -6.390 8.462 1.00 90.44 87 VAL A O 1
ATOM 663 N N . ALA A 1 88 ? 1.304 -8.126 9.262 1.00 89.88 88 ALA A N 1
ATOM 664 C CA . ALA A 1 88 ? 1.900 -9.090 8.340 1.00 89.88 88 ALA A CA 1
ATOM 665 C C . ALA A 1 88 ? 1.585 -8.759 6.869 1.00 89.88 88 ALA A C 1
ATOM 667 O O . ALA A 1 88 ? 2.473 -8.807 6.013 1.00 89.88 88 ALA A O 1
ATOM 668 N N . ASN A 1 89 ? 0.339 -8.391 6.558 1.00 93.56 89 ASN A N 1
ATOM 669 C CA . ASN A 1 89 ? -0.063 -7.997 5.208 1.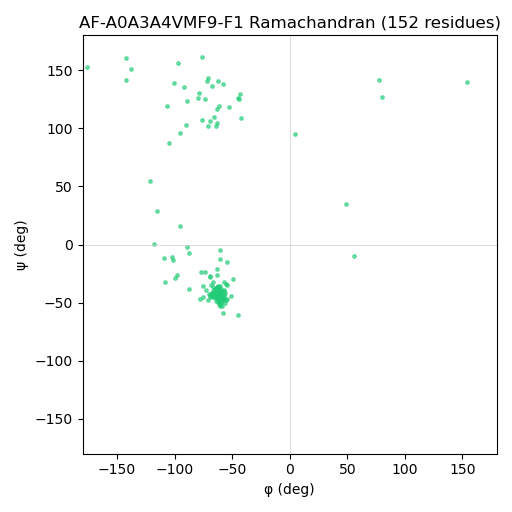00 93.56 89 ASN A CA 1
ATOM 670 C C . ASN A 1 89 ? 0.556 -6.660 4.784 1.00 93.56 89 ASN A C 1
ATOM 672 O O . ASN A 1 89 ? 1.131 -6.586 3.697 1.00 93.56 89 ASN A O 1
ATOM 676 N N . ALA A 1 90 ? 0.542 -5.643 5.648 1.00 88.50 90 ALA A N 1
ATOM 677 C CA . ALA A 1 90 ? 1.166 -4.351 5.378 1.00 88.50 90 ALA A CA 1
ATOM 678 C C . ALA A 1 90 ? 2.666 -4.503 5.083 1.00 88.50 90 ALA A C 1
ATOM 680 O O . ALA A 1 90 ? 3.145 -4.013 4.059 1.00 88.50 90 ALA A O 1
ATOM 681 N N . ARG A 1 91 ? 3.401 -5.272 5.897 1.00 91.19 91 ARG A N 1
ATOM 682 C CA . ARG A 1 91 ? 4.830 -5.546 5.669 1.00 91.19 91 ARG A CA 1
ATOM 683 C C . ARG A 1 91 ? 5.094 -6.250 4.340 1.00 91.19 91 ARG A C 1
ATOM 685 O O . ARG A 1 91 ? 6.027 -5.867 3.634 1.00 91.19 91 ARG A O 1
ATOM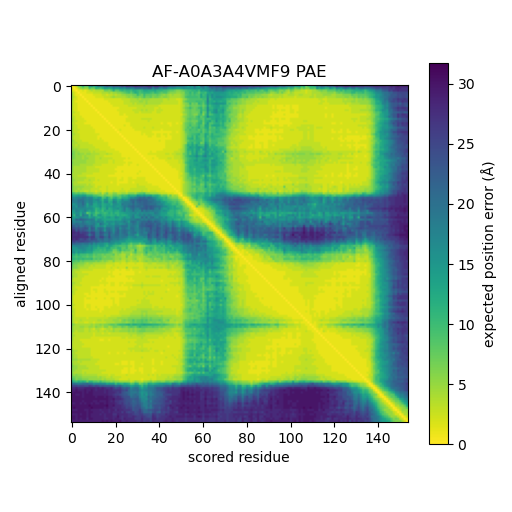 692 N N . ARG A 1 92 ? 4.273 -7.237 3.959 1.00 91.19 92 ARG A N 1
ATOM 693 C CA . ARG A 1 92 ? 4.398 -7.931 2.661 1.00 91.19 92 ARG A CA 1
ATOM 694 C C . ARG A 1 92 ? 4.214 -6.978 1.481 1.00 91.19 92 ARG A C 1
ATOM 696 O O . ARG A 1 92 ? 4.995 -7.030 0.527 1.00 91.19 92 ARG A O 1
ATOM 703 N N . VAL A 1 93 ? 3.237 -6.073 1.555 1.00 93.75 93 VAL A N 1
ATOM 704 C CA . VAL A 1 93 ? 3.032 -5.045 0.524 1.00 93.75 93 VAL A CA 1
ATOM 705 C C . VAL A 1 93 ? 4.204 -4.062 0.500 1.00 93.75 93 VAL A C 1
ATOM 707 O O . VAL A 1 93 ? 4.740 -3.782 -0.567 1.00 93.75 93 VAL A O 1
ATOM 710 N N . GLN A 1 94 ? 4.673 -3.585 1.657 1.00 91.81 94 GLN A N 1
ATOM 711 C CA . GLN A 1 94 ? 5.823 -2.676 1.746 1.00 91.81 94 GLN A CA 1
ATOM 712 C C . GLN A 1 94 ? 7.091 -3.293 1.132 1.00 91.81 94 GLN A C 1
ATOM 714 O O . GLN A 1 94 ? 7.811 -2.617 0.397 1.00 91.81 94 GLN A O 1
ATOM 719 N N . GLN A 1 95 ? 7.361 -4.576 1.395 1.00 96.44 95 GLN A N 1
ATOM 720 C CA . GLN A 1 95 ? 8.480 -5.310 0.794 1.00 96.44 95 GLN A CA 1
ATOM 721 C C . GLN A 1 95 ? 8.311 -5.462 -0.722 1.00 96.44 95 GLN A C 1
ATOM 723 O O . GLN A 1 95 ? 9.253 -5.215 -1.471 1.00 96.44 95 GLN A O 1
ATOM 728 N N . SER A 1 96 ? 7.105 -5.797 -1.181 1.00 94.81 96 SER A N 1
ATOM 729 C CA . SER A 1 96 ? 6.791 -5.926 -2.610 1.00 94.81 96 SER A CA 1
ATOM 730 C C . SER A 1 96 ? 6.986 -4.600 -3.353 1.00 94.81 96 SER A C 1
ATOM 732 O O . SER A 1 96 ? 7.649 -4.554 -4.389 1.00 94.81 96 SER A O 1
ATOM 734 N N . LEU A 1 97 ? 6.511 -3.496 -2.771 1.00 95.31 97 LEU A N 1
ATOM 735 C CA . LEU A 1 97 ? 6.731 -2.143 -3.284 1.00 95.31 97 LEU A CA 1
ATOM 736 C C . LEU A 1 97 ? 8.210 -1.762 -3.299 1.00 95.31 97 LEU A C 1
ATOM 738 O O . LEU A 1 97 ? 8.648 -1.087 -4.223 1.00 95.31 97 LEU A O 1
ATOM 742 N N . ARG A 1 98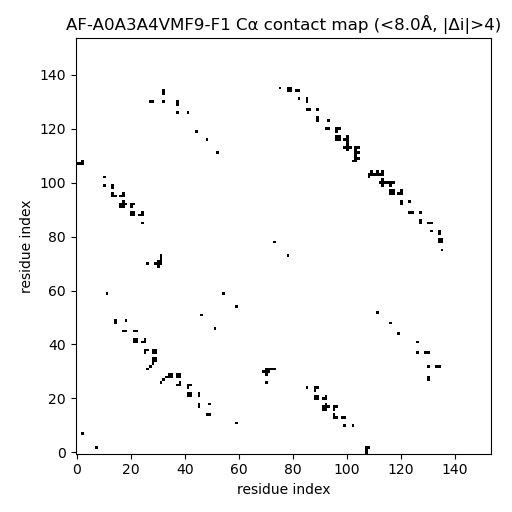 ? 8.999 -2.205 -2.312 1.00 97.12 98 ARG A N 1
ATOM 743 C CA . ARG A 1 98 ? 10.447 -1.970 -2.292 1.00 97.12 98 ARG A CA 1
ATOM 744 C C . ARG A 1 98 ? 11.154 -2.681 -3.447 1.00 97.12 98 ARG A C 1
ATOM 746 O O . ARG A 1 98 ? 12.053 -2.097 -4.040 1.00 97.12 98 ARG A O 1
ATOM 753 N N . VAL A 1 99 ? 10.740 -3.904 -3.784 1.00 96.81 99 VAL A N 1
ATOM 754 C CA . VAL A 1 99 ? 11.270 -4.619 -4.956 1.00 96.81 99 VAL A CA 1
ATOM 755 C C . VAL A 1 99 ? 10.912 -3.872 -6.241 1.00 96.81 99 VAL A C 1
ATOM 757 O O . VAL A 1 99 ? 11.801 -3.597 -7.040 1.00 96.81 99 VAL A O 1
ATOM 760 N N . LEU A 1 100 ? 9.646 -3.479 -6.417 1.00 95.50 100 LEU A N 1
ATOM 761 C CA . LEU A 1 100 ? 9.200 -2.727 -7.598 1.00 95.50 100 LEU A CA 1
ATOM 762 C C . LEU A 1 100 ? 9.905 -1.363 -7.725 1.00 95.50 100 LEU A C 1
ATOM 764 O O . LEU A 1 100 ? 10.297 -0.977 -8.824 1.00 95.50 100 LEU A O 1
ATOM 768 N N . GLU A 1 101 ? 10.138 -0.674 -6.602 1.00 96.25 101 GLU A N 1
ATOM 769 C CA . GLU A 1 101 ? 10.922 0.566 -6.535 1.00 96.25 101 GLU A CA 1
ATOM 770 C C . GLU A 1 101 ? 12.341 0.366 -7.084 1.00 96.25 101 GLU A C 1
ATOM 772 O O . GLU A 1 101 ? 12.803 1.171 -7.887 1.00 96.25 101 GLU A O 1
ATOM 777 N N . GLU A 1 102 ? 13.043 -0.695 -6.682 1.00 97.31 102 GLU A N 1
ATOM 778 C CA . GLU A 1 102 ? 14.402 -0.947 -7.174 1.00 97.31 102 GLU A CA 1
ATOM 779 C C . GLU A 1 102 ? 14.419 -1.424 -8.631 1.00 97.31 102 GLU A C 1
ATOM 781 O O . GLU A 1 102 ? 15.250 -0.955 -9.407 1.00 97.31 102 GLU A O 1
ATOM 786 N N . LEU A 1 103 ? 13.472 -2.276 -9.041 1.00 94.50 103 LEU A N 1
ATOM 787 C CA . LEU A 1 103 ? 13.374 -2.718 -10.436 1.00 94.50 103 LEU A CA 1
ATOM 788 C C . LEU A 1 103 ? 13.098 -1.553 -11.387 1.00 94.50 103 LEU A C 1
ATOM 790 O O . LEU A 1 103 ? 13.712 -1.484 -12.444 1.00 94.50 103 LEU A O 1
ATOM 794 N N . SER A 1 104 ? 12.241 -0.602 -11.007 1.00 93.50 104 SER A N 1
ATOM 795 C CA . SER A 1 104 ? 11.902 0.557 -11.851 1.00 93.50 104 SER A CA 1
ATOM 796 C C . SER A 1 104 ? 13.089 1.460 -12.214 1.00 93.50 104 SER A C 1
ATOM 798 O O . SER A 1 104 ? 12.970 2.300 -13.097 1.00 93.50 104 SER A O 1
ATOM 800 N N . LYS A 1 105 ? 14.242 1.289 -11.556 1.00 92.81 105 LYS A N 1
ATOM 801 C CA . LYS A 1 105 ? 15.480 2.021 -11.860 1.00 92.81 105 LYS A CA 1
ATOM 802 C C . LYS A 1 105 ? 16.324 1.346 -12.943 1.00 92.81 105 LYS A C 1
ATOM 804 O O . LYS A 1 105 ? 17.339 1.906 -13.351 1.00 92.81 105 LYS A O 1
ATOM 809 N N . LEU A 1 106 ? 15.952 0.139 -13.370 1.00 92.62 106 LEU A N 1
ATOM 810 C CA . LEU A 1 106 ? 16.650 -0.589 -14.421 1.00 92.62 106 LEU A CA 1
ATOM 811 C C . LEU A 1 106 ? 16.413 0.070 -15.793 1.00 92.62 106 LEU A C 1
ATOM 813 O O . LEU A 1 106 ? 15.293 0.515 -16.062 1.00 92.62 106 LEU A O 1
ATOM 817 N N . PRO A 1 107 ? 17.419 0.106 -16.689 1.00 90.38 107 PRO A N 1
ATOM 818 C CA . PRO A 1 107 ? 17.275 0.677 -18.033 1.00 90.38 107 PRO A CA 1
ATOM 819 C C . PRO A 1 107 ? 16.116 0.078 -18.847 1.00 90.38 107 PRO A C 1
ATOM 821 O O . PRO A 1 107 ? 15.437 0.789 -19.593 1.00 90.38 107 PRO A O 1
ATOM 824 N N . GLU A 1 108 ? 15.855 -1.218 -18.666 1.00 88.25 108 GLU A N 1
ATOM 825 C CA . GLU A 1 108 ? 14.772 -1.972 -19.305 1.00 88.25 108 GLU A CA 1
ATOM 826 C C . GLU A 1 108 ? 13.378 -1.465 -18.903 1.00 88.25 108 GLU A C 1
ATOM 828 O O . GLU A 1 108 ? 12.411 -1.687 -19.628 1.00 88.25 108 GLU A O 1
ATOM 833 N N . LEU A 1 109 ? 13.272 -0.761 -17.771 1.00 87.69 109 LEU A N 1
ATOM 834 C CA . LEU A 1 109 ? 12.041 -0.187 -17.225 1.00 87.69 109 LEU A CA 1
ATOM 835 C C . LEU A 1 109 ? 12.089 1.345 -17.184 1.00 87.69 109 LEU A C 1
ATOM 837 O O . LEU A 1 109 ? 11.421 1.955 -16.360 1.00 87.69 109 LEU A O 1
ATOM 841 N N . SER A 1 110 ? 12.830 1.984 -18.091 1.00 83.12 110 SER A N 1
ATOM 842 C CA . SER A 1 110 ? 13.032 3.446 -18.125 1.00 83.12 110 SER A CA 1
ATOM 843 C C . SER A 1 110 ? 11.755 4.312 -18.159 1.00 83.12 110 SER A C 1
ATOM 845 O O . SER A 1 110 ? 11.829 5.506 -17.882 1.00 83.12 110 SER A O 1
ATOM 847 N N . GLY A 1 111 ? 10.583 3.737 -18.453 1.00 84.44 111 GLY A N 1
ATOM 848 C CA . GLY A 1 111 ? 9.276 4.404 -18.346 1.00 84.44 111 GLY A CA 1
ATOM 849 C C . GLY A 1 111 ? 8.579 4.282 -16.982 1.00 84.44 111 GLY A C 1
ATOM 850 O O . GLY A 1 111 ? 7.478 4.803 -16.817 1.00 84.44 111 GLY A O 1
ATOM 851 N N . TRP A 1 112 ? 9.161 3.572 -16.014 1.00 89.50 112 TRP A N 1
ATOM 852 C CA . TRP A 1 112 ? 8.574 3.350 -14.693 1.00 89.50 112 TRP A CA 1
ATOM 853 C C . TRP A 1 112 ? 9.032 4.416 -13.693 1.00 89.50 112 TRP A C 1
ATOM 855 O O . TRP A 1 112 ? 10.211 4.741 -13.589 1.00 89.50 112 TRP A O 1
ATOM 865 N N . ASP A 1 113 ? 8.093 4.937 -12.901 1.00 89.62 113 ASP A N 1
ATOM 866 C CA . ASP A 1 113 ? 8.381 5.943 -11.875 1.00 89.62 113 ASP A CA 1
ATOM 867 C C . ASP A 1 113 ? 8.719 5.287 -10.525 1.00 89.62 113 ASP A C 1
ATOM 869 O O . ASP A 1 113 ? 7.832 4.885 -9.769 1.00 89.62 113 ASP A O 1
ATOM 873 N N . ALA A 1 114 ? 10.005 5.242 -10.167 1.00 92.00 114 ALA A N 1
ATOM 874 C CA . ALA A 1 114 ? 10.455 4.766 -8.854 1.00 92.00 114 ALA A CA 1
ATOM 875 C C . ALA A 1 114 ? 9.835 5.548 -7.684 1.00 92.00 114 ALA A C 1
ATOM 877 O O . ALA A 1 114 ? 9.584 5.001 -6.603 1.00 92.00 114 ALA A O 1
ATOM 878 N N . THR A 1 115 ? 9.556 6.838 -7.884 1.00 93.06 115 THR A N 1
ATOM 879 C CA . THR A 1 115 ? 8.994 7.688 -6.833 1.00 93.06 115 THR A CA 1
ATOM 880 C C . THR A 1 115 ? 7.556 7.298 -6.499 1.00 93.06 115 THR A C 1
ATOM 882 O O . THR A 1 115 ? 7.157 7.426 -5.341 1.00 93.06 115 THR A O 1
ATOM 885 N N . LYS A 1 116 ? 6.813 6.726 -7.453 1.00 93.81 116 LYS A N 1
ATOM 886 C CA . LYS A 1 116 ? 5.475 6.156 -7.246 1.00 93.81 116 LYS A CA 1
ATOM 887 C C . LYS A 1 116 ? 5.484 5.039 -6.205 1.00 93.81 116 LYS A C 1
ATOM 889 O O . LYS A 1 116 ? 4.760 5.120 -5.215 1.00 93.81 116 LYS A O 1
ATOM 894 N N . PHE A 1 117 ? 6.354 4.039 -6.363 1.00 95.00 117 PHE A N 1
ATOM 895 C CA . PHE A 1 117 ? 6.450 2.915 -5.419 1.00 95.00 117 PHE A CA 1
ATOM 896 C C . PHE A 1 117 ? 6.924 3.362 -4.036 1.00 95.00 117 PHE A C 1
ATOM 898 O O . PHE A 1 117 ? 6.404 2.911 -3.012 1.00 95.00 117 PHE A O 1
ATOM 905 N N . LYS A 1 118 ? 7.862 4.314 -3.996 1.00 94.06 118 LYS A N 1
ATOM 906 C CA . LYS A 1 118 ? 8.317 4.932 -2.749 1.00 94.06 118 LYS A CA 1
ATOM 907 C C . LYS A 1 118 ? 7.172 5.654 -2.029 1.00 94.06 118 LYS A C 1
ATOM 909 O O . LYS A 1 118 ? 6.967 5.412 -0.841 1.00 94.06 118 LYS A O 1
ATOM 914 N N . ARG A 1 119 ? 6.412 6.509 -2.729 1.00 95.81 119 ARG A N 1
ATOM 915 C CA . ARG A 1 119 ? 5.245 7.221 -2.169 1.00 95.81 119 ARG A CA 1
ATOM 916 C C . ARG A 1 119 ? 4.198 6.245 -1.642 1.00 95.81 119 ARG A C 1
ATOM 918 O O . ARG A 1 119 ? 3.767 6.395 -0.504 1.00 95.81 119 ARG A O 1
ATOM 925 N N . ALA A 1 120 ? 3.860 5.222 -2.424 1.00 94.31 120 ALA A N 1
ATOM 926 C CA . ALA A 1 120 ? 2.919 4.181 -2.026 1.00 94.31 120 ALA A CA 1
ATOM 927 C C . ALA A 1 120 ? 3.340 3.474 -0.729 1.00 94.31 120 ALA A C 1
ATOM 929 O O . ALA A 1 120 ? 2.527 3.279 0.172 1.00 94.31 120 ALA A O 1
ATOM 930 N N . ARG A 1 121 ? 4.631 3.148 -0.593 1.00 94.94 121 ARG A N 1
ATOM 931 C CA . ARG A 1 121 ? 5.169 2.513 0.614 1.00 94.94 121 ARG A CA 1
ATOM 932 C C . ARG A 1 121 ? 5.057 3.419 1.841 1.00 94.94 121 ARG A C 1
ATOM 934 O O . ARG A 1 121 ? 4.704 2.934 2.911 1.00 94.94 121 ARG A O 1
ATOM 941 N N . PHE A 1 122 ? 5.302 4.722 1.689 1.00 90.38 122 PHE A N 1
ATOM 942 C CA . PHE A 1 122 ? 5.110 5.682 2.781 1.00 90.38 122 PHE A CA 1
ATOM 943 C C . PHE A 1 122 ? 3.642 5.884 3.150 1.00 90.38 122 PHE A C 1
ATOM 945 O O . PHE A 1 122 ? 3.321 5.896 4.336 1.00 90.38 122 PHE A O 1
ATOM 952 N N . ALA A 1 123 ? 2.754 5.987 2.158 1.00 92.75 123 ALA A N 1
ATOM 953 C CA . ALA A 1 123 ? 1.315 6.055 2.394 1.00 92.75 123 ALA A CA 1
ATOM 954 C C . ALA A 1 123 ? 0.828 4.832 3.185 1.00 92.75 123 ALA A C 1
ATOM 956 O O . ALA A 1 123 ? 0.032 4.968 4.113 1.00 92.75 123 ALA A O 1
ATOM 957 N N . LEU A 1 124 ? 1.370 3.652 2.877 1.00 92.94 124 LEU A N 1
ATOM 958 C CA . LEU A 1 124 ? 1.005 2.422 3.559 1.00 92.94 124 LEU A CA 1
ATOM 959 C C . LEU A 1 124 ? 1.435 2.385 5.034 1.00 92.94 124 LEU A C 1
ATOM 961 O O . LEU A 1 124 ? 0.698 1.827 5.837 1.00 92.94 124 LEU A O 1
ATOM 965 N N . TYR A 1 125 ? 2.552 3.012 5.427 1.00 84.94 125 TYR A N 1
ATOM 966 C CA . TYR A 1 125 ? 2.896 3.148 6.854 1.00 84.94 125 TYR A CA 1
ATOM 967 C C . TYR A 1 125 ? 1.850 3.962 7.624 1.00 84.94 125 TYR A C 1
ATOM 969 O O . TYR A 1 125 ? 1.573 3.676 8.787 1.00 84.94 125 TYR A O 1
ATOM 977 N N . THR A 1 126 ? 1.288 4.995 6.994 1.00 90.12 126 THR A N 1
ATOM 978 C CA . THR A 1 126 ? 0.238 5.818 7.605 1.00 90.12 126 THR A CA 1
ATOM 979 C C . THR A 1 126 ? -1.067 5.037 7.708 1.00 90.12 126 THR A C 1
ATOM 981 O O . THR A 1 126 ? -1.654 4.981 8.782 1.00 90.12 126 THR A O 1
ATOM 984 N N . ILE A 1 127 ? -1.476 4.372 6.624 1.00 91.25 127 ILE A N 1
ATOM 985 C CA . ILE A 1 127 ? -2.700 3.561 6.588 1.00 91.25 127 ILE A CA 1
ATOM 986 C C . ILE A 1 127 ? -2.635 2.407 7.598 1.00 91.25 127 ILE A C 1
ATOM 988 O O . ILE A 1 127 ? -3.607 2.162 8.303 1.00 91.25 127 ILE A O 1
ATOM 992 N N . GLU A 1 128 ? -1.491 1.727 7.718 1.00 92.00 128 GLU A N 1
ATOM 993 C CA . GLU A 1 128 ? -1.279 0.669 8.716 1.00 92.00 128 GLU A CA 1
ATOM 994 C C . GLU A 1 128 ? -1.567 1.178 10.135 1.00 92.00 128 GLU A C 1
ATOM 996 O O . GLU A 1 128 ? -2.320 0.549 10.875 1.00 92.00 128 GLU A O 1
ATOM 1001 N N . LYS A 1 129 ? -1.030 2.349 10.502 1.00 88.19 129 LYS A N 1
ATOM 1002 C CA . LYS A 1 129 ? -1.274 2.957 11.819 1.00 88.19 129 LYS A CA 1
ATOM 1003 C C . LYS A 1 129 ? -2.743 3.312 12.037 1.00 88.19 129 LYS A C 1
ATOM 1005 O O . LYS A 1 129 ? -3.251 3.097 13.132 1.00 88.19 129 LYS A O 1
ATOM 1010 N N . GLU A 1 130 ? -3.407 3.849 11.016 1.00 90.88 130 GLU A N 1
ATOM 1011 C CA . GLU A 1 130 ? -4.830 4.196 11.075 1.00 90.88 130 GLU A CA 1
ATOM 1012 C C . GLU A 1 130 ? -5.701 2.941 11.296 1.00 90.88 130 GLU A C 1
ATOM 1014 O O . GLU A 1 130 ? -6.541 2.943 12.194 1.00 90.88 130 GLU A O 1
ATOM 1019 N N . ILE A 1 131 ? -5.444 1.840 10.574 1.00 88.62 131 ILE A N 1
ATOM 1020 C CA . ILE A 1 131 ? -6.166 0.565 10.757 1.00 88.62 131 ILE A CA 1
ATOM 1021 C C . ILE A 1 131 ? -5.938 0.000 12.165 1.00 88.62 131 ILE A C 1
ATOM 1023 O O . ILE A 1 131 ? -6.892 -0.390 12.834 1.00 88.62 131 ILE A O 1
ATOM 1027 N N . LEU A 1 132 ? -4.687 -0.034 12.635 1.00 90.06 132 LEU A N 1
ATOM 1028 C CA . LEU A 1 132 ? -4.365 -0.560 13.968 1.00 90.06 132 LEU A CA 1
ATOM 1029 C C . LEU A 1 132 ? -5.005 0.272 15.084 1.00 90.06 132 LEU A C 1
ATOM 1031 O O . LEU A 1 132 ? -5.493 -0.286 16.066 1.00 90.06 132 LEU A O 1
ATOM 1035 N N . SER A 1 133 ? -5.043 1.598 14.926 1.00 89.19 133 SER A N 1
ATOM 1036 C CA . SER A 1 133 ? -5.774 2.478 15.839 1.00 89.19 133 SER A CA 1
ATOM 1037 C C . SER A 1 133 ? -7.271 2.164 15.839 1.00 89.19 133 SER A C 1
ATOM 1039 O O . SER A 1 133 ? -7.873 2.145 16.909 1.00 89.19 133 SER A O 1
ATOM 1041 N N . GLY A 1 134 ? -7.867 1.901 14.672 1.00 87.62 134 GLY A N 1
ATOM 1042 C CA . GLY A 1 134 ? -9.279 1.527 14.551 1.00 87.62 134 GLY A CA 1
ATOM 1043 C C . GLY A 1 134 ? -9.611 0.208 15.248 1.00 87.62 134 GLY A C 1
ATOM 1044 O O . GLY A 1 134 ? -10.601 0.139 15.964 1.00 87.62 134 GLY A O 1
ATOM 1045 N N . LEU A 1 135 ? -8.751 -0.807 15.114 1.00 86.44 135 LEU A N 1
ATOM 1046 C CA . LEU A 1 135 ? -8.943 -2.120 15.750 1.00 86.44 135 LEU A CA 1
ATOM 1047 C C . LEU A 1 135 ? -8.791 -2.090 17.278 1.00 86.44 135 LEU A C 1
ATOM 1049 O O . LEU A 1 135 ? -9.343 -2.940 17.966 1.00 86.44 135 LEU A O 1
ATOM 1053 N N . THR A 1 136 ? -8.015 -1.149 17.817 1.00 81.25 136 THR A N 1
ATOM 1054 C CA . THR A 1 136 ? -7.698 -1.086 19.256 1.00 81.25 136 THR A CA 1
ATOM 1055 C C . THR A 1 136 ? -8.502 -0.035 20.014 1.00 81.25 136 THR A C 1
ATOM 1057 O O . THR A 1 136 ? -8.488 -0.023 21.245 1.00 81.25 136 THR A O 1
ATOM 1060 N N . SER A 1 137 ? -9.211 0.846 19.306 1.00 73.06 137 SER A N 1
ATOM 1061 C CA . SER A 1 137 ? -10.053 1.863 19.929 1.00 73.06 137 SER A CA 1
ATOM 1062 C C . SER A 1 137 ? -11.460 1.302 20.150 1.00 73.06 137 SER A C 1
ATOM 1064 O O . SER A 1 137 ? -12.103 0.913 19.176 1.00 73.06 137 SER A O 1
ATOM 1066 N N . PRO A 1 138 ? -11.995 1.298 21.385 1.00 53.12 138 PRO A N 1
ATOM 1067 C CA . PRO A 1 138 ? -13.396 0.962 21.604 1.00 53.12 138 PRO A CA 1
ATOM 1068 C C . PRO A 1 138 ? -14.257 2.011 20.886 1.00 53.12 138 PRO A C 1
ATOM 1070 O O . PRO A 1 138 ? -14.142 3.205 21.176 1.00 53.12 138 PRO A O 1
ATOM 1073 N N . HIS A 1 139 ? -15.032 1.554 19.893 1.00 46.12 139 HIS A N 1
ATOM 1074 C CA . HIS A 1 139 ? -15.973 2.300 19.049 1.00 46.12 139 HIS A CA 1
ATOM 1075 C C . HIS A 1 139 ? -15.996 3.820 19.271 1.00 46.12 139 HIS A C 1
ATOM 1077 O O . HIS A 1 139 ? -16.752 4.343 20.088 1.00 46.12 139 HIS A O 1
ATOM 1083 N N . HIS A 1 140 ? -15.235 4.555 18.465 1.00 41.50 140 HIS A N 1
ATOM 1084 C CA . HIS A 1 140 ? -15.651 5.899 18.081 1.00 41.50 140 HIS A CA 1
ATOM 1085 C C . HIS A 1 140 ? -16.128 5.810 16.642 1.00 41.50 140 HIS A C 1
ATOM 1087 O O . HIS A 1 140 ? -15.359 6.019 15.705 1.00 41.50 140 HIS A O 1
ATOM 1093 N N . GLY A 1 141 ? -17.416 5.493 16.474 1.00 39.75 141 GLY A N 1
ATOM 1094 C CA . GLY A 1 141 ? -18.113 5.875 15.254 1.00 39.75 141 GLY A CA 1
ATOM 1095 C C . GLY A 1 141 ? -17.754 7.330 14.960 1.00 39.75 141 GLY A C 1
ATOM 1096 O O . GLY A 1 141 ? -17.816 8.179 15.855 1.00 39.75 141 GLY A O 1
ATOM 1097 N N . HIS A 1 142 ? -17.269 7.588 13.747 1.00 40.69 142 HIS A N 1
ATOM 1098 C CA . HIS A 1 142 ? -16.859 8.917 13.312 1.00 40.69 142 HIS A CA 1
ATOM 1099 C C . HIS A 1 142 ? -17.896 9.960 13.768 1.00 40.69 142 HIS A C 1
ATOM 1101 O O . HIS A 1 142 ? -19.091 9.772 13.512 1.00 40.69 142 HIS A O 1
ATOM 1107 N N . PRO A 1 143 ? -17.499 11.069 14.421 1.00 37.00 143 PRO A N 1
ATOM 1108 C CA . PRO A 1 143 ? -18.453 12.112 14.743 1.00 37.00 143 PRO A CA 1
ATOM 1109 C C . PRO A 1 143 ? -19.021 12.648 13.428 1.00 37.00 143 PRO A C 1
ATOM 1111 O O . PRO A 1 143 ? -18.286 13.163 12.581 1.00 37.00 143 PRO A O 1
ATOM 1114 N N . ALA A 1 144 ? -20.340 12.516 13.263 1.00 38.97 144 ALA A N 1
ATOM 1115 C CA . ALA A 1 144 ? -21.089 13.153 12.192 1.00 38.97 144 ALA A CA 1
ATOM 1116 C C . ALA A 1 144 ? -20.615 14.605 12.056 1.00 38.97 144 ALA A C 1
ATOM 1118 O O . ALA A 1 144 ? -20.576 15.352 13.040 1.00 38.97 144 ALA A O 1
ATOM 1119 N N . LYS A 1 145 ? -20.204 14.979 10.839 1.00 39.97 145 LYS A N 1
ATOM 1120 C CA . LYS A 1 145 ? -19.709 16.314 10.489 1.00 39.97 145 LYS A CA 1
ATOM 1121 C C . LYS A 1 145 ? -20.594 17.379 11.148 1.00 39.97 145 LYS A C 1
ATOM 1123 O O . LYS A 1 145 ? -21.733 17.574 10.731 1.00 39.97 145 LYS A O 1
ATOM 1128 N N . LYS A 1 146 ? -20.083 18.087 12.163 1.00 35.84 146 LYS A N 1
ATOM 1129 C CA . LYS A 1 146 ? -20.753 19.2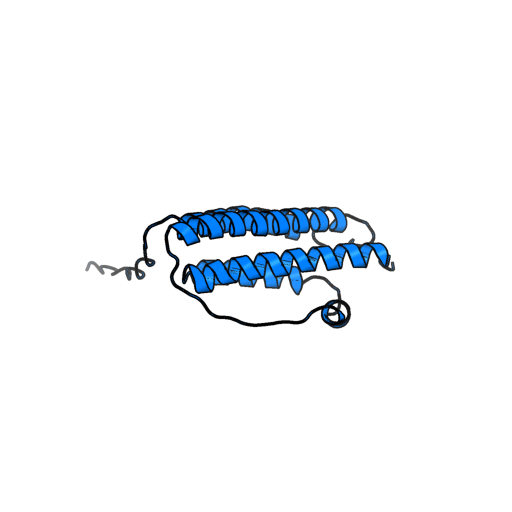80 12.695 1.00 35.84 146 LYS A CA 1
ATOM 1130 C C . LYS A 1 146 ? -20.789 20.319 11.579 1.00 35.84 146 LYS A C 1
ATOM 1132 O O . LYS A 1 146 ? -19.770 20.927 11.262 1.00 35.84 146 LYS A O 1
ATOM 1137 N N . SER A 1 147 ? -21.962 20.508 10.979 1.00 37.44 147 SER A N 1
ATOM 1138 C CA . SER A 1 147 ? -22.245 21.630 10.091 1.00 37.44 147 SER A CA 1
ATOM 1139 C C . SER A 1 147 ? -21.883 22.929 10.805 1.00 37.44 147 SER A C 1
ATOM 1141 O O 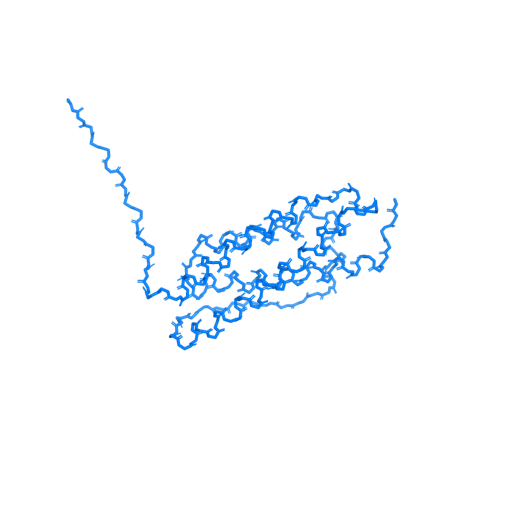. SER A 1 147 ? -22.424 23.252 11.865 1.00 37.44 147 SER A O 1
ATOM 1143 N N . LEU A 1 148 ? -20.935 23.659 10.225 1.00 35.81 148 LEU A N 1
ATOM 1144 C CA . LEU A 1 148 ? -20.514 24.972 10.680 1.00 35.81 148 LEU A CA 1
ATOM 1145 C C . LEU A 1 148 ? -21.709 25.929 10.523 1.00 35.81 148 LEU A C 1
ATOM 1147 O O . LEU A 1 148 ? -22.034 26.352 9.416 1.00 35.81 148 LEU A O 1
ATOM 1151 N N . LYS A 1 149 ? -22.412 26.246 11.619 1.00 38.56 149 LYS A N 1
ATOM 1152 C CA . LYS A 1 149 ? -23.381 27.350 11.630 1.00 38.56 149 LYS A CA 1
ATOM 1153 C C . LYS A 1 149 ? -22.599 28.657 11.567 1.00 38.56 149 LYS A C 1
ATOM 1155 O O . LYS A 1 149 ? -22.051 29.111 12.569 1.00 38.56 149 LYS A O 1
ATOM 1160 N N . ILE A 1 150 ? -22.557 29.243 10.378 1.00 43.03 150 ILE A N 1
ATOM 1161 C CA . ILE A 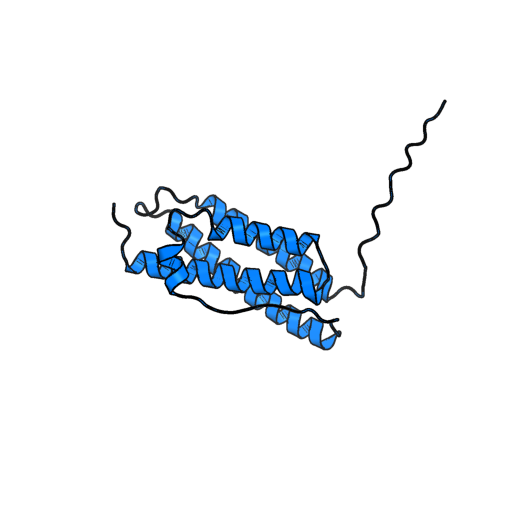1 150 ? -22.065 30.596 10.139 1.00 43.03 150 ILE A CA 1
ATOM 1162 C C . ILE A 1 150 ? -23.041 31.546 10.848 1.00 43.03 150 ILE A C 1
ATOM 1164 O O . ILE A 1 150 ? -24.201 31.658 10.452 1.00 43.03 150 ILE A O 1
ATOM 1168 N N . LYS A 1 151 ? -22.614 32.182 11.944 1.00 40.81 151 LYS A N 1
ATOM 1169 C CA . LYS A 1 151 ? -23.363 33.295 12.537 1.00 40.81 151 LYS A CA 1
ATOM 1170 C C . LYS A 1 151 ? -23.115 34.529 11.673 1.00 40.81 151 LYS A C 1
ATOM 1172 O O . LYS A 1 151 ? -22.029 35.093 11.708 1.00 40.81 151 LYS A O 1
ATOM 1177 N N . SER A 1 152 ? -24.127 34.921 10.906 1.00 43.56 152 SER A N 1
ATOM 1178 C CA . SER A 1 152 ? -24.244 36.263 10.339 1.00 43.56 152 SER A CA 1
ATOM 1179 C C . SER A 1 152 ? -24.510 37.234 11.489 1.00 43.56 152 SER A C 1
ATOM 1181 O O . SER A 1 152 ? -25.597 37.222 12.062 1.00 43.56 152 SER A O 1
ATOM 1183 N N . THR A 1 153 ? -23.517 38.031 11.867 1.00 53.81 153 THR A N 1
ATOM 1184 C CA . THR A 1 153 ? -23.723 39.241 12.672 1.00 53.81 153 THR A CA 1
ATOM 1185 C C . THR A 1 153 ? -24.198 40.355 11.748 1.00 53.81 153 THR A C 1
ATOM 1187 O O . THR A 1 153 ? -23.567 40.596 10.718 1.00 53.81 153 THR A O 1
ATOM 1190 N N . GLY A 1 154 ? -25.335 40.957 12.100 1.00 45.62 154 GLY A N 1
ATOM 1191 C CA . GLY A 1 154 ? -25.748 42.262 11.584 1.00 45.62 154 GLY A CA 1
ATOM 1192 C C . GLY A 1 154 ? -24.997 43.405 12.247 1.00 45.62 154 GLY A C 1
ATOM 1193 O O . GLY A 1 154 ? -24.130 43.122 13.108 1.00 45.62 154 GLY A O 1
#

pLDDT: mean 76.97, std 20.09, range [34.91, 97.31]

Radius of gyration: 18.97 Å; Cα contacts (8 Å, |Δi|>4): 129; chains: 1; bounding box: 43×58×47 Å

Secondary structure (DSSP, 8-state):
-PPPHHHHHHHHHHHHHHHHHHHHHHHIIIIIS--HHHHHHHHHHHHHHHHSSSS-HHHHHTT------------HHHHHHHHHHHHHHHHHHHHHHHHHHHHTTSGGGTTS-HHHHHHHHHHHHHHHHHHHHHHHS-----------------